Protein AF-A0A4C1V744-F1 (afdb_monomer_lite)

Structure (mmCIF, N/CA/C/O backbone):
data_AF-A0A4C1V744-F1
#
_entry.id   AF-A0A4C1V744-F1
#
loop_
_atom_site.group_PDB
_atom_site.id
_atom_site.type_symbol
_atom_site.label_atom_id
_atom_site.label_alt_id
_atom_site.label_comp_id
_atom_site.label_asym_id
_atom_site.label_entity_id
_atom_site.label_seq_id
_atom_site.pdbx_PDB_ins_code
_atom_site.Cartn_x
_atom_site.Cartn_y
_atom_site.Cartn_z
_atom_site.occupancy
_atom_site.B_iso_or_equiv
_atom_site.auth_seq_id
_atom_site.auth_comp_id
_atom_site.auth_asym_id
_atom_site.auth_atom_id
_atom_site.pdbx_PDB_model_num
ATOM 1 N N . MET A 1 1 ? 21.281 -32.067 -41.146 1.00 44.47 1 MET A N 1
ATOM 2 C CA . MET A 1 1 ? 20.395 -30.979 -40.670 1.00 44.47 1 MET A CA 1
ATOM 3 C C . MET A 1 1 ? 20.937 -29.607 -41.095 1.00 44.47 1 MET A C 1
ATOM 5 O O . MET A 1 1 ? 21.344 -28.823 -40.255 1.00 44.47 1 MET A O 1
ATOM 9 N N . GLY A 1 2 ? 21.011 -29.325 -42.404 1.00 43.81 2 GLY A N 1
ATOM 10 C CA . GLY A 1 2 ? 21.822 -28.206 -42.928 1.00 43.81 2 GLY A CA 1
ATOM 11 C C . GLY A 1 2 ? 21.199 -27.403 -44.075 1.00 43.81 2 GLY A C 1
ATOM 12 O O . GLY A 1 2 ? 21.925 -26.722 -44.791 1.00 43.81 2 GLY A O 1
ATOM 13 N N . ALA A 1 3 ? 19.880 -27.492 -44.277 1.00 42.66 3 ALA A N 1
ATOM 14 C CA . ALA A 1 3 ? 19.200 -26.822 -45.392 1.00 42.66 3 ALA A CA 1
ATOM 15 C C . ALA A 1 3 ? 18.462 -25.530 -44.981 1.00 42.66 3 ALA A C 1
ATOM 17 O O . ALA A 1 3 ? 18.461 -24.567 -45.739 1.00 42.66 3 ALA A O 1
ATOM 18 N N . ALA A 1 4 ? 17.906 -25.452 -43.764 1.00 41.69 4 ALA A N 1
ATOM 19 C CA . ALA A 1 4 ? 17.086 -24.306 -43.343 1.00 41.69 4 ALA A CA 1
ATOM 20 C C . ALA A 1 4 ? 17.895 -23.024 -43.043 1.00 41.69 4 ALA A C 1
ATOM 22 O O . ALA A 1 4 ? 17.433 -21.919 -43.314 1.00 41.69 4 ALA A O 1
ATOM 23 N N . LEU A 1 5 ? 19.135 -23.153 -42.554 1.00 43.69 5 LEU A N 1
ATOM 24 C CA . LEU A 1 5 ? 19.993 -22.008 -42.203 1.00 43.69 5 LEU A CA 1
ATOM 25 C C . LEU A 1 5 ? 20.625 -21.313 -43.425 1.00 43.69 5 LEU A C 1
ATOM 27 O O . LEU A 1 5 ? 21.058 -20.166 -43.328 1.00 43.69 5 LEU A O 1
ATOM 31 N N . ARG A 1 6 ? 20.652 -21.966 -44.596 1.00 38.38 6 ARG A N 1
ATOM 32 C CA . ARG A 1 6 ? 21.192 -21.365 -45.830 1.00 38.38 6 ARG A CA 1
ATOM 33 C C . ARG A 1 6 ? 20.193 -20.438 -46.527 1.00 38.38 6 ARG A C 1
ATOM 35 O O . ARG A 1 6 ? 20.615 -19.449 -47.123 1.00 38.38 6 ARG A O 1
ATOM 42 N N . THR A 1 7 ? 18.890 -20.690 -46.399 1.00 41.88 7 THR A N 1
ATOM 43 C CA . THR A 1 7 ? 17.845 -19.880 -47.052 1.00 41.88 7 THR A CA 1
ATOM 44 C C . THR A 1 7 ? 17.677 -18.508 -46.393 1.00 41.88 7 THR A C 1
ATOM 46 O O . THR A 1 7 ? 17.521 -17.512 -47.093 1.00 41.88 7 THR A O 1
ATOM 49 N N . VAL A 1 8 ? 17.797 -18.415 -45.062 1.00 44.84 8 VAL A N 1
ATOM 50 C CA . VAL A 1 8 ? 17.694 -17.129 -44.341 1.00 44.84 8 VAL A CA 1
ATOM 51 C C . VAL A 1 8 ? 18.937 -16.256 -44.569 1.00 44.84 8 VAL A C 1
ATOM 53 O O . VAL A 1 8 ? 18.819 -15.048 -44.770 1.00 44.84 8 VAL A O 1
ATOM 56 N N . CYS A 1 9 ? 20.130 -16.859 -44.638 1.00 39.19 9 CYS A N 1
ATOM 57 C CA . CYS A 1 9 ? 21.377 -16.126 -44.879 1.00 39.19 9 CYS A CA 1
ATOM 58 C C . CYS A 1 9 ? 21.412 -15.468 -46.275 1.00 39.19 9 CYS A C 1
ATOM 60 O O . CYS A 1 9 ? 21.859 -14.330 -46.417 1.00 39.19 9 CYS A O 1
ATOM 62 N N . LEU A 1 10 ? 20.859 -16.123 -47.303 1.00 39.59 10 LEU A N 1
ATOM 63 C CA . LEU A 1 10 ? 20.795 -15.568 -48.662 1.00 39.59 10 LEU A CA 1
ATOM 64 C C . LEU A 1 10 ? 19.848 -14.364 -48.798 1.00 39.59 10 LEU A C 1
ATOM 66 O O . LEU A 1 10 ? 20.122 -13.477 -49.607 1.00 39.59 10 LEU A O 1
ATOM 70 N N . VAL A 1 11 ? 18.782 -14.281 -47.995 1.00 47.22 11 VAL A N 1
ATOM 71 C CA . VAL A 1 11 ? 17.873 -13.117 -47.999 1.00 47.22 11 VAL A CA 1
ATOM 72 C C . VAL A 1 11 ? 18.545 -11.887 -47.378 1.00 47.22 11 VAL A C 1
ATOM 74 O O . VAL A 1 11 ? 18.351 -10.774 -47.861 1.00 47.22 11 VAL A O 1
ATOM 77 N N . VAL A 1 12 ? 19.401 -12.082 -46.370 1.00 48.03 12 VAL A N 1
ATOM 78 C CA . VAL A 1 12 ? 20.164 -10.991 -45.739 1.00 48.03 12 VAL A CA 1
ATOM 79 C C . VAL A 1 12 ? 21.339 -10.542 -46.618 1.00 48.03 12 VAL A C 1
ATOM 81 O O . VAL A 1 12 ? 21.605 -9.346 -46.722 1.00 48.03 12 VAL A O 1
ATOM 84 N N . GLN A 1 13 ? 22.012 -11.466 -47.313 1.00 36.97 13 GLN A N 1
ATOM 85 C CA . GLN A 1 13 ? 23.172 -11.134 -48.151 1.00 36.97 13 GLN A CA 1
ATOM 86 C C . GLN A 1 13 ? 22.805 -10.554 -49.527 1.00 36.97 13 GLN A C 1
ATOM 88 O O . GLN A 1 13 ? 23.573 -9.763 -50.069 1.00 36.97 13 GLN A O 1
ATOM 93 N N . ARG A 1 14 ? 21.618 -10.846 -50.086 1.00 34.91 14 ARG A N 1
ATOM 94 C CA . ARG A 1 14 ? 21.173 -10.217 -51.349 1.00 34.91 14 ARG A CA 1
ATOM 95 C C . ARG A 1 14 ? 20.833 -8.731 -51.229 1.00 34.91 14 ARG A C 1
ATOM 97 O O . ARG A 1 14 ? 20.698 -8.074 -52.254 1.00 34.91 14 ARG A O 1
ATOM 104 N N . LYS A 1 15 ? 20.724 -8.192 -50.012 1.00 37.97 15 LYS A N 1
ATOM 105 C CA . LYS A 1 15 ? 20.485 -6.760 -49.796 1.00 37.97 15 LYS A CA 1
ATOM 106 C C . LYS A 1 15 ? 21.773 -5.941 -49.641 1.00 37.97 15 LYS A C 1
ATOM 108 O O . LYS A 1 15 ? 21.730 -4.733 -49.776 1.00 37.97 15 LYS A O 1
ATOM 113 N N . LYS A 1 16 ? 22.932 -6.582 -49.441 1.00 39.84 16 LYS A N 1
ATOM 114 C CA . LYS A 1 16 ? 24.215 -5.886 -49.225 1.00 39.84 16 LYS A CA 1
ATOM 115 C C . LYS A 1 16 ? 24.958 -5.432 -50.489 1.00 39.84 16 LYS A C 1
ATOM 117 O O . LYS A 1 16 ? 25.999 -4.802 -50.356 1.00 39.84 16 LYS A O 1
ATOM 122 N N . VAL A 1 17 ? 24.465 -5.737 -51.692 1.00 39.16 17 VAL A N 1
ATOM 123 C CA . VAL A 1 17 ? 25.148 -5.381 -52.959 1.00 39.16 17 VAL A CA 1
ATOM 124 C C . VAL A 1 17 ? 24.519 -4.166 -53.660 1.00 39.16 17 VAL A C 1
ATOM 126 O O . VAL A 1 17 ? 25.075 -3.681 -54.635 1.00 39.16 17 VAL A O 1
ATOM 129 N N . LEU A 1 18 ? 23.398 -3.626 -53.169 1.00 41.84 18 LEU A N 1
ATOM 130 C CA . LEU A 1 18 ? 22.674 -2.538 -53.852 1.00 41.84 18 LEU A CA 1
ATOM 131 C C . LEU A 1 18 ? 22.593 -1.218 -53.076 1.00 41.84 18 LEU A C 1
ATOM 133 O O . LEU A 1 18 ? 21.904 -0.310 -53.520 1.00 41.84 18 LEU A O 1
ATOM 137 N N . ASP A 1 19 ? 23.329 -1.072 -51.976 1.00 36.41 19 ASP A N 1
ATOM 138 C CA . ASP A 1 19 ? 23.294 0.154 -51.173 1.00 36.41 19 ASP A CA 1
ATOM 139 C C . ASP A 1 19 ? 24.650 0.877 -51.258 1.00 36.41 19 ASP A C 1
ATOM 141 O O . ASP A 1 19 ? 25.427 0.951 -50.308 1.00 36.41 19 ASP A O 1
ATOM 145 N N . SER A 1 20 ? 24.981 1.370 -52.452 1.00 42.91 20 SER A N 1
ATOM 146 C CA . SER A 1 20 ? 26.011 2.404 -52.658 1.00 42.91 20 SER A CA 1
ATOM 147 C C . SER A 1 20 ? 25.540 3.518 -53.590 1.00 42.91 20 SER A C 1
ATOM 149 O O . SER A 1 20 ? 26.357 4.307 -54.049 1.00 42.91 20 SER A O 1
ATOM 151 N N . ASP A 1 21 ? 24.228 3.641 -53.803 1.00 37.00 21 ASP A N 1
ATOM 152 C CA . ASP A 1 21 ? 23.652 4.784 -54.499 1.00 37.00 21 ASP A CA 1
ATOM 153 C C . ASP A 1 21 ? 22.965 5.715 -53.505 1.00 37.00 21 ASP A C 1
ATOM 155 O O . ASP A 1 21 ? 21.945 5.422 -52.880 1.00 37.00 21 ASP A O 1
ATOM 159 N N . HIS A 1 22 ? 23.610 6.864 -53.344 1.00 43.56 22 HIS A N 1
ATOM 160 C CA . HIS A 1 22 ? 23.093 8.034 -52.673 1.00 43.56 22 HIS A CA 1
ATOM 161 C C . HIS A 1 22 ? 21.768 8.477 -53.297 1.00 43.56 22 HIS A C 1
ATOM 163 O O . HIS A 1 22 ? 21.748 9.022 -54.396 1.00 43.56 22 HIS A O 1
ATOM 169 N N . GLY A 1 23 ? 20.704 8.394 -52.503 1.00 49.09 23 GLY A N 1
ATOM 170 C CA . GLY A 1 23 ? 19.637 9.386 -52.497 1.00 49.09 23 GLY A CA 1
ATOM 171 C C . GLY A 1 23 ? 18.595 9.302 -53.616 1.00 49.09 23 GLY A C 1
ATOM 172 O O . GLY A 1 23 ? 18.888 9.192 -54.799 1.00 49.09 23 GLY A O 1
ATOM 173 N N . LYS A 1 24 ? 17.352 9.544 -53.188 1.00 46.50 24 LYS A N 1
ATOM 174 C CA . LYS A 1 24 ? 16.124 9.744 -53.973 1.00 46.50 24 LYS A CA 1
ATOM 175 C C . LYS A 1 24 ? 15.406 8.465 -54.403 1.00 46.50 24 LYS A C 1
ATOM 177 O O . LYS A 1 24 ? 15.428 8.086 -55.569 1.00 46.50 24 LYS A O 1
ATOM 182 N N . GLY A 1 25 ? 14.591 7.910 -53.501 1.00 43.50 25 GLY A N 1
ATOM 183 C CA . GLY A 1 25 ? 13.528 7.017 -53.966 1.00 43.50 25 GLY A CA 1
ATOM 184 C C . GLY A 1 25 ? 12.466 6.518 -52.989 1.00 43.50 25 GLY A C 1
ATOM 185 O O . GLY A 1 25 ? 11.491 5.948 -53.466 1.00 43.50 25 GLY A O 1
ATOM 186 N N . GLU A 1 26 ? 12.571 6.687 -51.667 1.00 46.94 26 GLU A N 1
ATOM 187 C CA . GLU A 1 26 ? 11.679 5.915 -50.766 1.00 46.94 26 GLU A CA 1
ATOM 188 C C . GLU A 1 26 ? 10.271 6.481 -50.500 1.00 46.94 26 GLU A C 1
ATOM 190 O O . GLU A 1 26 ? 9.446 5.780 -49.914 1.00 46.94 26 GLU A O 1
ATOM 195 N N . ASN A 1 27 ? 9.913 7.690 -50.948 1.00 48.84 27 ASN A N 1
ATOM 196 C CA . ASN A 1 27 ? 8.666 8.322 -50.475 1.00 48.84 27 ASN A CA 1
ATOM 197 C C . ASN A 1 27 ? 7.355 7.791 -51.113 1.00 48.84 27 ASN A C 1
ATOM 199 O O . ASN A 1 27 ? 6.280 8.325 -50.867 1.00 48.84 27 ASN A O 1
ATOM 203 N N . LYS A 1 28 ? 7.404 6.746 -51.955 1.00 53.50 28 LYS A N 1
ATOM 204 C CA . LYS A 1 28 ? 6.196 6.137 -52.561 1.00 53.50 28 LYS A CA 1
ATOM 205 C C . LYS A 1 28 ? 5.794 4.787 -51.971 1.00 53.50 28 LYS A C 1
ATOM 207 O O . LYS A 1 28 ? 4.701 4.317 -52.270 1.00 53.50 28 LYS A O 1
ATOM 212 N N . ARG A 1 29 ? 6.647 4.136 -51.170 1.00 57.69 29 ARG A N 1
ATOM 213 C CA . ARG A 1 29 ? 6.400 2.746 -50.736 1.00 57.69 29 ARG A CA 1
ATOM 214 C C . ARG A 1 29 ? 5.754 2.635 -49.357 1.00 57.69 29 ARG A C 1
ATOM 216 O O . ARG A 1 29 ? 5.011 1.689 -49.124 1.00 57.69 29 ARG A O 1
ATOM 223 N N . TYR A 1 30 ? 5.988 3.612 -48.481 1.00 57.19 30 TYR A N 1
ATOM 224 C CA . TYR A 1 30 ? 5.421 3.651 -47.133 1.00 57.19 30 TYR A CA 1
ATOM 225 C C . TYR A 1 30 ? 5.094 5.104 -46.758 1.00 57.19 30 TYR A C 1
ATOM 227 O O . TYR A 1 30 ? 5.981 5.816 -46.297 1.00 57.19 30 TYR A O 1
ATOM 235 N N . PRO A 1 31 ? 3.840 5.563 -46.929 1.00 61.81 31 PRO A N 1
ATOM 236 C CA . PRO A 1 31 ? 3.461 6.963 -46.700 1.00 61.81 31 PRO A CA 1
ATOM 237 C C . PRO A 1 31 ? 3.604 7.433 -45.239 1.00 61.81 31 PRO A C 1
ATOM 239 O O . PRO A 1 31 ? 3.460 8.615 -44.968 1.00 61.81 31 PRO A O 1
ATOM 242 N N . ASN A 1 32 ? 3.907 6.525 -44.302 1.00 71.44 32 ASN A N 1
ATOM 243 C CA . ASN A 1 32 ? 4.047 6.804 -42.870 1.00 71.44 32 ASN A CA 1
ATOM 244 C C . ASN A 1 32 ? 5.398 6.320 -42.317 1.00 71.44 32 ASN A C 1
ATOM 246 O O . ASN A 1 32 ? 5.451 5.834 -41.189 1.00 71.44 32 ASN A O 1
ATOM 250 N N . LEU A 1 33 ? 6.474 6.374 -43.111 1.00 65.19 33 LEU A N 1
ATOM 251 C CA . LEU A 1 33 ? 7.786 5.852 -42.704 1.00 65.19 33 LEU A CA 1
ATOM 252 C C . LEU A 1 33 ? 8.280 6.458 -41.376 1.00 65.19 33 LEU A C 1
ATOM 254 O O . LEU A 1 33 ? 8.818 5.732 -40.550 1.00 65.19 33 LEU A O 1
ATOM 258 N N . GLU A 1 34 ? 7.993 7.738 -41.123 1.00 70.50 34 GLU A N 1
ATOM 259 C CA . GLU A 1 34 ? 8.315 8.429 -39.861 1.00 70.50 34 GLU A CA 1
ATOM 260 C C . GLU A 1 34 ? 7.599 7.849 -38.630 1.00 70.50 34 GLU A C 1
ATOM 262 O O . GLU A 1 34 ? 8.059 8.014 -37.503 1.00 70.50 34 GLU A O 1
ATOM 267 N N . ARG A 1 35 ? 6.472 7.155 -38.824 1.00 75.56 35 ARG A N 1
ATOM 268 C CA . ARG A 1 35 ? 5.687 6.549 -37.741 1.00 75.56 35 ARG A CA 1
ATOM 269 C C . ARG A 1 35 ? 6.204 5.163 -37.348 1.00 75.56 35 ARG A C 1
ATOM 271 O O . ARG A 1 35 ? 5.784 4.636 -36.317 1.00 75.56 35 ARG A O 1
ATOM 278 N N . TYR A 1 36 ? 7.077 4.560 -38.157 1.00 77.50 36 TYR A N 1
ATOM 279 C CA . TYR A 1 36 ? 7.627 3.237 -37.885 1.00 77.50 36 TYR A CA 1
ATOM 280 C C . TYR A 1 36 ? 8.959 3.326 -37.131 1.00 77.50 36 TYR A C 1
ATOM 282 O O . TYR A 1 36 ? 9.771 4.207 -37.411 1.00 77.50 36 TYR A O 1
ATOM 290 N N . PRO A 1 37 ? 9.215 2.401 -36.189 1.00 76.44 37 PRO A N 1
ATOM 291 C CA . PRO A 1 37 ? 10.515 2.293 -35.548 1.00 76.44 37 PRO A CA 1
ATOM 292 C C . PRO A 1 37 ? 11.626 2.093 -36.582 1.00 76.44 37 PRO A C 1
ATOM 294 O O . PRO A 1 37 ? 11.471 1.319 -37.528 1.00 76.44 37 PRO A O 1
ATOM 297 N N . ASP A 1 38 ? 12.760 2.756 -36.368 1.00 81.19 38 ASP A N 1
ATOM 298 C CA . ASP A 1 38 ? 13.942 2.589 -37.210 1.00 81.19 38 ASP A CA 1
ATOM 299 C C . ASP A 1 38 ? 14.409 1.118 -37.218 1.00 81.19 38 ASP A C 1
ATOM 301 O O . ASP A 1 38 ? 14.251 0.383 -36.237 1.00 81.19 38 ASP A O 1
ATOM 305 N N . HIS A 1 39 ? 15.037 0.684 -38.313 1.00 80.31 39 HIS A N 1
ATOM 306 C CA . HIS A 1 39 ? 15.543 -0.678 -38.509 1.00 80.31 39 HIS A CA 1
ATOM 307 C C . HIS A 1 39 ? 16.436 -1.160 -37.347 1.00 80.31 39 HIS A C 1
ATOM 309 O O . HIS A 1 39 ? 16.471 -2.350 -37.027 1.00 80.31 39 HIS A O 1
ATOM 315 N N . ARG A 1 40 ? 17.113 -0.229 -36.662 1.00 81.44 40 ARG A N 1
ATOM 316 C CA . ARG A 1 40 ? 17.949 -0.480 -35.477 1.00 81.44 40 ARG A CA 1
ATOM 317 C C . ARG A 1 40 ? 17.161 -1.073 -34.308 1.00 81.44 40 ARG A C 1
ATOM 319 O O . ARG A 1 40 ? 17.703 -1.898 -33.577 1.00 81.44 40 ARG A O 1
ATOM 326 N N . VAL A 1 41 ? 15.884 -0.715 -34.152 1.00 82.69 41 VAL A N 1
ATOM 327 C CA . VAL A 1 41 ? 15.003 -1.283 -33.119 1.00 82.69 41 VAL A CA 1
ATOM 328 C C . VAL A 1 41 ? 14.812 -2.778 -33.355 1.00 82.69 41 VAL A C 1
ATOM 330 O O . VAL A 1 41 ? 14.961 -3.566 -32.426 1.00 82.69 41 VAL A O 1
ATOM 333 N N . PHE A 1 42 ? 14.586 -3.194 -34.602 1.00 84.62 42 PHE A N 1
ATOM 334 C CA . PHE A 1 42 ? 14.427 -4.608 -34.948 1.00 84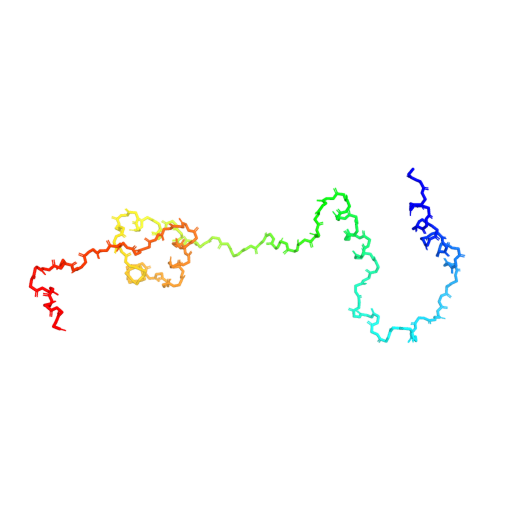.62 42 PHE A CA 1
ATOM 335 C C . PHE A 1 42 ? 15.716 -5.408 -34.737 1.00 84.62 42 PHE A C 1
ATOM 337 O O . PHE A 1 42 ? 15.663 -6.519 -34.215 1.00 84.62 42 PHE A O 1
ATOM 344 N N . VAL A 1 43 ? 16.878 -4.832 -35.071 1.00 86.88 43 VAL A N 1
ATOM 345 C CA . VAL A 1 43 ? 18.186 -5.459 -34.805 1.00 86.88 43 VAL A CA 1
ATOM 346 C C . VAL A 1 43 ? 18.412 -5.643 -33.303 1.00 86.88 43 VAL A C 1
ATOM 348 O O . VAL A 1 43 ? 18.842 -6.713 -32.873 1.00 86.88 43 VAL A O 1
ATOM 351 N N . ASN A 1 44 ? 18.098 -4.627 -32.500 1.00 83.31 44 ASN A N 1
ATOM 352 C CA . ASN A 1 44 ? 18.288 -4.672 -31.052 1.00 83.31 44 ASN A CA 1
ATOM 353 C C . ASN A 1 44 ? 17.322 -5.649 -30.373 1.00 83.31 44 ASN A C 1
ATOM 355 O O . ASN A 1 44 ? 17.743 -6.410 -29.507 1.00 83.31 44 ASN A O 1
ATOM 359 N N . VAL A 1 45 ? 16.053 -5.682 -30.791 1.00 85.31 45 VAL A N 1
ATOM 360 C CA . VAL A 1 45 ? 15.071 -6.657 -30.291 1.00 85.31 45 VAL A CA 1
ATOM 361 C C . VAL A 1 45 ? 15.481 -8.076 -30.675 1.00 85.31 45 VAL A C 1
ATOM 363 O O . VAL A 1 45 ? 15.497 -8.949 -29.812 1.00 85.31 45 VAL A O 1
ATOM 366 N N . HIS A 1 46 ? 15.878 -8.310 -31.931 1.00 86.94 46 HIS A N 1
ATOM 367 C CA . HIS A 1 46 ? 16.344 -9.624 -32.378 1.00 86.94 46 HIS A CA 1
ATOM 368 C C . HIS A 1 46 ? 17.548 -10.096 -31.560 1.00 86.94 46 HIS A C 1
ATOM 370 O O . HIS A 1 46 ? 17.588 -11.242 -31.116 1.00 86.94 46 HIS A O 1
ATOM 376 N N . ARG A 1 47 ? 18.519 -9.206 -31.326 1.00 83.69 47 ARG A N 1
ATOM 377 C CA . ARG A 1 47 ? 19.689 -9.504 -30.499 1.00 83.69 47 ARG A CA 1
ATOM 378 C C . ARG A 1 47 ? 19.296 -9.823 -29.056 1.00 83.69 47 ARG A C 1
ATOM 380 O O . ARG A 1 47 ? 19.669 -10.875 -28.561 1.00 83.69 47 ARG A O 1
ATOM 387 N N . SER A 1 48 ? 18.478 -8.976 -28.430 1.00 82.94 48 SER A N 1
ATOM 388 C CA . SER A 1 48 ? 17.990 -9.160 -27.054 1.00 82.94 48 SER A CA 1
ATOM 389 C C . SER A 1 48 ? 17.246 -10.484 -26.866 1.00 82.94 48 SER A C 1
ATOM 391 O O . SER A 1 48 ? 17.472 -11.183 -25.885 1.00 82.94 48 SER A O 1
ATOM 393 N N . VAL A 1 49 ? 16.394 -10.868 -27.819 1.00 85.19 49 VAL A N 1
ATOM 394 C CA . VAL A 1 49 ? 15.648 -12.134 -27.759 1.00 85.19 49 VAL A CA 1
ATOM 395 C C . VAL A 1 49 ? 16.562 -13.337 -28.000 1.00 85.19 49 VAL A C 1
ATOM 397 O O . VAL A 1 49 ? 16.402 -14.357 -27.339 1.00 85.19 49 VAL A O 1
ATOM 400 N N . THR A 1 50 ? 17.530 -13.224 -28.911 1.00 85.2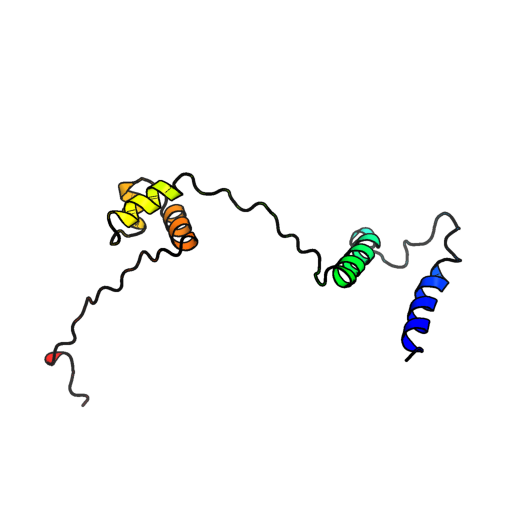5 50 THR A N 1
ATOM 401 C CA . THR A 1 50 ? 18.439 -14.336 -29.242 1.00 85.25 50 THR A CA 1
ATOM 402 C C . THR A 1 50 ? 19.485 -14.573 -28.152 1.00 85.25 50 THR A C 1
ATOM 404 O O . THR A 1 50 ? 19.787 -15.718 -27.837 1.00 85.25 50 THR A O 1
ATOM 407 N N . GLU A 1 51 ? 20.047 -13.504 -27.586 1.00 83.25 51 GLU A N 1
ATOM 408 C CA . GLU A 1 51 ? 21.136 -13.574 -26.604 1.00 83.25 51 GLU A CA 1
ATOM 409 C C . GLU A 1 51 ? 20.617 -13.607 -25.160 1.00 83.25 51 GLU A C 1
ATOM 411 O O . GLU A 1 51 ? 21.136 -14.355 -24.339 1.00 83.25 51 GLU A O 1
ATOM 416 N N . GLY A 1 52 ? 19.593 -12.807 -24.846 1.00 74.00 52 GLY A N 1
ATOM 417 C CA . GLY A 1 52 ? 19.064 -12.632 -23.488 1.00 74.00 52 GLY A CA 1
ATOM 418 C C . GLY A 1 52 ? 17.714 -13.303 -23.231 1.00 74.00 52 GLY A C 1
ATOM 419 O O . GLY A 1 52 ? 17.234 -13.279 -22.102 1.00 74.00 52 GLY A O 1
ATOM 420 N N . GLY A 1 53 ? 17.067 -13.879 -24.253 1.00 77.94 53 GLY A N 1
ATOM 421 C CA . GLY A 1 53 ? 15.784 -14.579 -24.113 1.00 77.94 53 GLY A CA 1
ATOM 422 C C . GLY A 1 53 ? 14.589 -13.689 -23.750 1.00 77.94 53 GLY A C 1
ATOM 423 O O . GLY A 1 53 ? 13.493 -14.201 -23.532 1.00 77.94 53 GLY A O 1
ATOM 424 N N . HIS A 1 54 ? 14.761 -12.366 -23.692 1.00 74.06 54 HIS A N 1
ATOM 425 C CA . HIS A 1 54 ? 13.696 -11.434 -23.340 1.00 74.06 54 HIS A CA 1
ATOM 426 C C . HIS A 1 54 ? 13.633 -10.255 -24.312 1.00 74.06 54 HIS A C 1
ATOM 428 O O . HIS A 1 54 ? 14.635 -9.786 -24.859 1.00 74.06 54 HIS A O 1
ATOM 434 N N . VAL A 1 55 ? 12.420 -9.743 -24.512 1.00 78.69 55 VAL A N 1
ATOM 435 C CA . VAL A 1 55 ? 12.204 -8.459 -25.186 1.00 78.69 55 VAL A CA 1
ATOM 436 C C . VAL A 1 55 ? 12.619 -7.354 -24.207 1.00 78.69 55 VAL A C 1
ATOM 438 O O . VAL A 1 55 ? 12.362 -7.496 -23.007 1.00 78.69 55 VAL A O 1
ATOM 441 N N . PRO A 1 56 ? 13.281 -6.271 -24.651 1.00 68.38 56 PRO A N 1
ATOM 442 C CA . PRO A 1 56 ? 13.565 -5.141 -23.778 1.00 68.38 56 PRO A CA 1
ATOM 443 C C . PRO A 1 56 ? 12.242 -4.550 -23.281 1.00 68.38 56 PRO A C 1
ATOM 445 O O . PRO A 1 56 ? 11.521 -3.885 -24.023 1.00 68.38 56 PRO A O 1
ATOM 448 N N . ASN A 1 57 ? 11.904 -4.830 -22.025 1.00 69.31 57 ASN A N 1
ATOM 449 C CA . ASN A 1 57 ? 10.777 -4.208 -21.354 1.00 69.31 57 ASN A CA 1
ATOM 450 C C . ASN A 1 57 ? 11.256 -2.869 -20.784 1.00 69.31 57 ASN A C 1
ATOM 452 O O . ASN A 1 57 ? 12.320 -2.808 -20.165 1.00 69.31 57 ASN A O 1
ATOM 456 N N . GLN A 1 58 ? 10.481 -1.799 -20.971 1.00 65.38 58 GLN A N 1
ATOM 457 C CA . GLN A 1 58 ? 10.685 -0.550 -20.239 1.00 65.38 58 GLN A CA 1
ATOM 458 C C . GLN A 1 58 ? 10.286 -0.773 -18.776 1.00 65.38 58 GLN A C 1
ATOM 460 O O . GLN A 1 58 ? 9.285 -0.239 -18.301 1.00 65.38 58 GLN A O 1
ATOM 465 N N . ILE A 1 59 ? 11.062 -1.569 -18.041 1.00 59.03 59 ILE A N 1
ATOM 466 C CA . ILE A 1 59 ? 10.997 -1.561 -16.587 1.00 59.03 59 ILE A CA 1
ATOM 467 C C . ILE A 1 59 ? 11.544 -0.193 -16.200 1.00 59.03 59 ILE A C 1
ATOM 469 O O . ILE A 1 59 ? 12.753 0.020 -16.130 1.00 59.03 59 ILE A O 1
ATOM 473 N N . ARG A 1 60 ? 10.648 0.787 -16.058 1.00 60.03 60 ARG A N 1
ATOM 474 C CA . ARG A 1 60 ? 10.992 2.086 -15.494 1.00 60.03 60 ARG A CA 1
ATOM 475 C C . ARG A 1 60 ? 11.524 1.795 -14.096 1.00 60.03 60 ARG A C 1
ATOM 477 O O . ARG A 1 60 ? 10.746 1.507 -13.193 1.00 60.03 60 ARG A O 1
ATOM 484 N N . ALA A 1 61 ? 12.843 1.837 -13.934 1.00 56.72 61 ALA A N 1
ATOM 485 C CA . ALA A 1 61 ? 13.546 1.643 -12.667 1.00 56.72 61 ALA A CA 1
ATOM 486 C C . ALA A 1 61 ? 13.353 2.849 -11.722 1.00 56.72 61 ALA A C 1
ATOM 488 O O . ALA A 1 61 ? 14.291 3.351 -11.118 1.00 56.72 61 ALA A O 1
ATOM 489 N N . GLY A 1 62 ? 12.128 3.363 -11.645 1.00 59.62 62 GLY A N 1
ATOM 490 C CA . GLY A 1 62 ? 11.774 4.596 -10.962 1.00 59.62 62 GLY A CA 1
ATOM 491 C C . GLY A 1 62 ? 10.289 4.583 -10.646 1.00 59.62 62 GLY A C 1
ATOM 492 O O . GLY A 1 62 ? 9.494 5.237 -11.319 1.00 59.62 62 GLY A O 1
ATOM 493 N N . GLY A 1 63 ? 9.916 3.776 -9.655 1.00 66.19 63 GLY A N 1
ATOM 494 C CA . GLY A 1 63 ? 8.631 3.918 -8.980 1.00 66.19 63 GLY A CA 1
ATOM 495 C C . GLY A 1 63 ? 8.611 5.177 -8.109 1.00 66.19 63 GLY A C 1
ATOM 496 O O . GLY A 1 63 ? 9.639 5.821 -7.895 1.00 66.19 63 GLY A O 1
ATOM 497 N N . ARG A 1 64 ? 7.429 5.534 -7.595 1.00 63.75 64 ARG A N 1
ATOM 498 C CA . ARG A 1 64 ? 7.297 6.612 -6.608 1.00 63.75 64 ARG A CA 1
ATOM 499 C C . ARG A 1 64 ? 8.173 6.277 -5.385 1.00 63.75 64 ARG A C 1
ATOM 501 O O . ARG A 1 64 ? 8.100 5.136 -4.926 1.00 63.75 64 ARG A O 1
ATOM 508 N N . PRO A 1 65 ? 8.989 7.219 -4.872 1.00 65.81 65 PRO A N 1
ATOM 509 C CA . PRO A 1 65 ? 9.773 6.990 -3.664 1.00 65.81 65 PRO A CA 1
ATOM 510 C C . PRO A 1 65 ? 8.869 6.574 -2.497 1.00 65.81 65 PRO A C 1
ATOM 512 O O . PRO A 1 65 ? 7.689 6.941 -2.459 1.00 65.81 65 PRO A O 1
ATOM 515 N N . SER A 1 66 ? 9.438 5.785 -1.580 1.00 66.19 66 SER A N 1
ATOM 516 C CA . SER A 1 66 ? 8.798 5.402 -0.318 1.00 66.19 66 SER A CA 1
ATOM 517 C C . SER A 1 66 ? 8.223 6.645 0.372 1.00 66.19 66 SER A C 1
ATOM 519 O O . SER A 1 66 ? 8.796 7.736 0.329 1.00 66.19 66 SER A O 1
ATOM 521 N N . SER A 1 67 ? 7.022 6.484 0.919 1.00 71.25 67 SER A N 1
ATOM 522 C CA . SER A 1 67 ? 6.344 7.524 1.680 1.00 71.25 67 SER A CA 1
ATOM 523 C C . SER A 1 67 ? 7.131 7.797 2.961 1.00 71.25 67 SER A C 1
ATOM 525 O O . SER A 1 67 ? 7.398 6.861 3.701 1.00 71.25 67 SER A O 1
ATOM 527 N N . SER A 1 68 ? 7.416 9.064 3.283 1.00 82.00 68 SER A N 1
ATOM 528 C CA . SER A 1 68 ? 8.065 9.433 4.559 1.00 82.00 68 SER A CA 1
ATOM 529 C C . SER A 1 68 ? 7.283 8.965 5.793 1.00 82.00 68 SER A C 1
ATOM 531 O O . SER A 1 68 ? 7.856 8.857 6.867 1.00 82.00 68 SER A O 1
ATOM 533 N N . TYR A 1 69 ? 5.985 8.700 5.633 1.00 84.50 69 TYR A N 1
ATOM 534 C CA . TYR A 1 69 ? 5.081 8.241 6.686 1.00 84.50 69 TYR A CA 1
ATOM 535 C C . TYR A 1 69 ? 5.068 6.717 6.866 1.00 84.50 69 TYR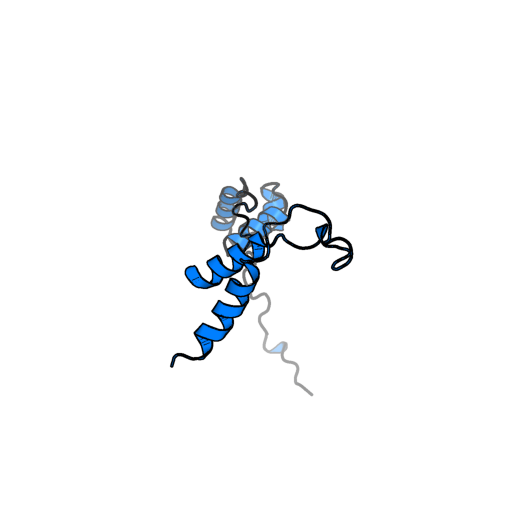 A C 1
ATOM 537 O O . TYR A 1 69 ? 4.274 6.206 7.645 1.00 84.50 69 TYR A O 1
ATOM 545 N N . GLU A 1 70 ? 5.858 5.971 6.085 1.00 88.31 70 GLU A N 1
ATOM 546 C CA . GLU A 1 70 ? 5.844 4.503 6.106 1.00 88.31 70 GLU A CA 1
ATOM 547 C C . GLU A 1 70 ? 6.168 3.968 7.505 1.00 88.31 70 GLU A C 1
ATOM 549 O O . GLU A 1 70 ? 5.374 3.218 8.057 1.00 88.31 70 GLU A O 1
ATOM 554 N N . GLU A 1 71 ? 7.252 4.429 8.127 1.00 89.44 71 GLU A N 1
ATOM 555 C CA . GLU A 1 71 ? 7.652 3.996 9.474 1.00 89.44 71 GLU A CA 1
ATOM 556 C C . GLU A 1 71 ? 6.621 4.371 10.548 1.00 89.44 71 GLU A C 1
ATOM 558 O O . GLU A 1 71 ? 6.280 3.543 11.387 1.00 89.44 71 GLU A O 1
ATOM 563 N N . GLU A 1 72 ? 6.071 5.584 10.485 1.00 90.50 72 GLU A N 1
ATOM 564 C CA . GLU A 1 72 ? 5.096 6.088 11.458 1.00 90.50 72 GLU A CA 1
ATOM 565 C C . GLU A 1 72 ? 3.779 5.294 11.411 1.00 90.50 72 GLU A C 1
ATOM 567 O O . GLU A 1 72 ? 3.260 4.864 12.438 1.00 90.50 72 GLU A O 1
ATOM 572 N N . VAL A 1 73 ? 3.273 5.015 10.202 1.00 89.50 73 VAL A N 1
ATOM 573 C CA . VAL A 1 73 ? 2.070 4.188 10.004 1.00 89.50 73 VAL A CA 1
ATOM 574 C C . VAL A 1 73 ? 2.300 2.758 10.470 1.00 89.50 73 VAL A C 1
ATOM 576 O O . VAL A 1 73 ? 1.416 2.175 11.092 1.00 89.50 73 VAL A O 1
ATOM 579 N N . LEU A 1 74 ? 3.465 2.179 10.178 1.00 89.44 74 LEU A N 1
ATOM 580 C CA . LEU A 1 74 ? 3.766 0.808 10.585 1.00 89.44 74 LEU A CA 1
ATOM 581 C C . LEU A 1 74 ? 3.917 0.681 12.102 1.00 89.44 74 LEU A C 1
ATOM 583 O O . LEU A 1 74 ? 3.468 -0.319 12.659 1.00 89.44 74 LEU A O 1
ATOM 587 N N . GLN A 1 75 ? 4.491 1.688 12.764 1.00 90.06 75 GLN A N 1
ATOM 588 C CA . GLN A 1 75 ? 4.611 1.716 14.218 1.00 90.06 75 GLN A CA 1
ATOM 589 C C . GLN A 1 75 ? 3.234 1.794 14.890 1.00 90.06 75 GLN A C 1
ATOM 591 O O . GLN A 1 75 ? 2.940 0.985 15.762 1.00 90.06 75 GLN A O 1
ATOM 596 N N . GLU A 1 76 ? 2.353 2.682 14.421 1.00 88.69 76 GLU A N 1
ATOM 597 C CA . GLU A 1 76 ? 1.008 2.827 14.994 1.00 88.69 76 GLU A CA 1
ATOM 598 C C . GLU A 1 76 ? 0.181 1.538 14.858 1.00 88.69 76 GLU A C 1
ATOM 600 O O . GLU A 1 76 ? -0.520 1.141 15.787 1.00 88.69 76 GLU A O 1
ATOM 605 N N . VAL A 1 77 ? 0.272 0.842 13.717 1.00 88.38 77 VAL A N 1
ATOM 606 C CA . VAL A 1 77 ? -0.432 -0.441 13.547 1.00 88.38 77 VAL A CA 1
ATOM 607 C C . VAL A 1 77 ? 0.228 -1.572 14.348 1.00 88.38 77 VAL A C 1
ATOM 609 O O . VAL A 1 77 ? -0.456 -2.518 14.735 1.00 88.38 77 VAL A O 1
ATOM 612 N N . ALA A 1 78 ? 1.531 -1.499 14.626 1.00 87.81 78 ALA A N 1
ATOM 613 C CA . ALA A 1 78 ? 2.182 -2.446 15.531 1.00 87.81 78 ALA A CA 1
ATOM 614 C C . ALA A 1 78 ? 1.715 -2.256 16.985 1.00 87.81 78 ALA A C 1
ATOM 616 O O . ALA A 1 78 ? 1.513 -3.247 17.690 1.00 87.81 78 ALA A O 1
ATOM 617 N N . ASP A 1 79 ? 1.506 -1.006 17.406 1.00 88.88 79 ASP A N 1
ATOM 618 C CA . ASP A 1 79 ? 1.052 -0.657 18.754 1.00 88.88 79 ASP A CA 1
ATOM 619 C C . ASP A 1 79 ? -0.449 -0.956 18.955 1.00 88.88 79 ASP A C 1
ATOM 621 O O . ASP A 1 79 ? -0.846 -1.503 19.987 1.00 88.88 79 ASP A O 1
ATOM 625 N N . ASP A 1 80 ? -1.287 -0.663 17.954 1.00 86.62 80 ASP A N 1
ATOM 626 C CA . ASP A 1 80 ? -2.720 -0.984 17.934 1.00 86.62 80 ASP A CA 1
ATOM 627 C C . ASP A 1 80 ? -3.127 -1.653 16.604 1.00 86.62 80 ASP A C 1
ATOM 629 O O . ASP A 1 80 ? -3.585 -0.981 15.676 1.00 86.62 80 ASP A O 1
ATOM 633 N N . PRO A 1 81 ? -3.060 -2.995 16.505 1.00 83.69 81 PRO A N 1
ATOM 634 C CA . PRO A 1 81 ? -3.423 -3.719 15.283 1.00 83.69 81 PRO A CA 1
ATOM 635 C C . PRO A 1 81 ? -4.899 -3.584 14.891 1.00 83.69 81 PRO A C 1
ATOM 637 O O . PRO A 1 81 ? -5.271 -3.864 13.753 1.00 83.69 81 PRO A O 1
ATOM 640 N N . SER A 1 82 ? -5.763 -3.170 15.825 1.00 83.19 82 SER A N 1
ATOM 641 C CA . SER A 1 82 ? -7.202 -3.026 15.587 1.00 83.19 82 SER A CA 1
ATOM 642 C C . SER A 1 82 ? -7.575 -1.712 14.895 1.00 83.19 82 SER A C 1
ATOM 644 O O . SER A 1 82 ? -8.737 -1.512 14.519 1.00 83.19 82 SER A O 1
ATOM 646 N N . ILE A 1 83 ? -6.600 -0.819 14.708 1.00 86.62 83 ILE A N 1
ATOM 647 C CA . ILE A 1 83 ? -6.812 0.492 14.116 1.00 86.62 83 ILE A CA 1
ATOM 648 C C . ILE A 1 83 ? -7.280 0.390 12.660 1.00 86.62 83 ILE A C 1
ATOM 650 O O . ILE A 1 83 ? -6.731 -0.320 11.817 1.00 86.62 83 ILE A O 1
ATOM 654 N N . SER A 1 84 ? -8.318 1.158 12.335 1.00 87.19 84 SER A N 1
ATOM 655 C CA . SER A 1 84 ? -8.782 1.288 10.955 1.00 87.19 84 SER A CA 1
ATOM 656 C C . SER A 1 84 ? -7.961 2.323 10.185 1.00 87.19 84 SER A C 1
ATOM 658 O O . SER A 1 84 ? -7.429 3.270 10.756 1.00 87.19 84 SER A O 1
ATOM 660 N N . VAL A 1 85 ? -7.959 2.230 8.853 1.00 89.12 85 VAL A N 1
ATOM 661 C CA . VAL A 1 85 ? -7.321 3.231 7.976 1.00 89.12 85 VAL A CA 1
ATOM 662 C C . VAL A 1 85 ? -7.848 4.651 8.225 1.00 89.12 85 VAL A C 1
ATOM 664 O O . VAL A 1 85 ? -7.089 5.611 8.149 1.00 89.12 85 VAL A O 1
ATOM 667 N N . ARG A 1 86 ? -9.143 4.799 8.543 1.00 88.94 86 ARG A N 1
ATOM 668 C CA . ARG A 1 86 ? -9.709 6.100 8.941 1.00 88.94 86 ARG A CA 1
ATOM 669 C C . ARG A 1 86 ? -9.207 6.550 10.312 1.00 88.94 86 ARG A C 1
ATOM 671 O O . ARG A 1 86 ? -8.926 7.724 10.486 1.00 88.94 86 ARG A O 1
ATOM 678 N N . GLY A 1 87 ? -9.046 5.620 11.252 1.00 89.81 87 GLY A N 1
ATOM 679 C CA . GLY A 1 87 ? -8.457 5.911 12.560 1.00 89.81 87 GLY A CA 1
ATOM 680 C C . GLY A 1 87 ? -7.010 6.403 12.459 1.00 89.81 87 GLY A C 1
ATOM 681 O O . GLY A 1 87 ? -6.627 7.298 13.203 1.00 89.81 87 GLY A O 1
ATOM 682 N N . ILE A 1 88 ? -6.232 5.879 11.506 1.00 89.69 88 ILE A N 1
ATOM 683 C CA . ILE A 1 88 ? -4.872 6.365 11.208 1.00 89.69 88 ILE A CA 1
ATOM 684 C C . ILE A 1 88 ? -4.910 7.818 10.707 1.00 89.69 88 ILE A C 1
ATOM 686 O O . ILE A 1 88 ? -4.111 8.645 11.140 1.00 89.69 88 ILE A O 1
ATOM 690 N N . GLU A 1 89 ? -5.856 8.144 9.821 1.00 92.69 89 GLU A N 1
ATOM 691 C CA . GLU A 1 89 ? -6.041 9.507 9.305 1.00 92.69 89 GLU A CA 1
ATOM 692 C C . GLU A 1 89 ? -6.422 10.495 10.412 1.00 92.69 89 GLU A C 1
ATOM 694 O O . GLU A 1 89 ? -5.859 11.585 10.480 1.00 92.69 89 GLU A O 1
ATOM 699 N N . GLU A 1 90 ? -7.321 10.103 11.313 1.00 92.75 90 GLU A N 1
ATOM 700 C CA . GLU A 1 90 ? -7.752 10.939 12.438 1.00 92.75 90 GLU A CA 1
ATOM 701 C C . GLU A 1 90 ? -6.647 11.153 13.483 1.00 92.75 90 GLU A C 1
ATOM 703 O O . GLU A 1 90 ? -6.513 12.263 13.998 1.00 92.75 90 GLU A O 1
ATOM 708 N N . ARG A 1 91 ? -5.842 10.125 13.791 1.00 90.62 91 ARG A N 1
ATOM 709 C CA . ARG A 1 91 ? -4.765 10.221 14.793 1.00 90.62 91 ARG A CA 1
ATOM 710 C C . ARG A 1 91 ? -3.535 10.959 14.282 1.00 90.62 91 ARG A C 1
ATOM 712 O O . ARG A 1 91 ? -2.982 11.782 15.003 1.00 90.62 91 ARG A O 1
ATOM 719 N N . MET A 1 92 ? -3.101 10.654 13.060 1.00 88.94 92 MET A N 1
ATOM 720 C CA . MET A 1 92 ? -1.803 11.102 12.539 1.00 88.94 92 MET A CA 1
ATOM 721 C C . MET A 1 92 ? -1.921 12.190 11.467 1.00 88.94 92 MET A C 1
ATOM 723 O O . MET A 1 92 ? -0.919 12.725 11.002 1.00 88.94 92 MET A O 1
ATOM 727 N N . GLY A 1 93 ? -3.140 12.521 11.025 1.00 91.44 93 GLY A N 1
ATOM 728 C CA . GLY A 1 93 ? -3.366 13.495 9.953 1.00 91.44 93 GLY A CA 1
ATOM 729 C C . GLY A 1 93 ? -2.890 13.019 8.575 1.00 91.44 93 GLY A C 1
ATOM 730 O O . GLY A 1 93 ? -2.822 13.809 7.631 1.00 91.44 93 GLY A O 1
ATOM 731 N N . ILE A 1 94 ? -2.548 11.734 8.439 1.00 90.88 94 ILE A N 1
ATOM 732 C CA . ILE A 1 94 ? -2.081 11.145 7.185 1.00 90.88 94 ILE A CA 1
ATOM 733 C C . ILE A 1 94 ? -3.298 10.807 6.320 1.00 90.88 94 ILE A C 1
ATOM 735 O O . ILE A 1 94 ? -4.181 10.081 6.774 1.00 90.88 94 ILE A O 1
ATOM 739 N N . PRO A 1 95 ? -3.348 11.242 5.048 1.00 91.75 95 PRO A N 1
ATOM 740 C CA . PRO A 1 95 ? -4.469 10.930 4.174 1.00 91.75 95 PRO A CA 1
ATOM 741 C C . PRO A 1 95 ? -4.727 9.424 4.098 1.00 91.75 95 PRO A C 1
ATOM 743 O O . PRO A 1 95 ? -3.806 8.648 3.814 1.00 91.75 95 PRO A O 1
ATOM 746 N N . LYS A 1 96 ? -5.995 9.010 4.222 1.00 91.00 96 LYS A N 1
ATOM 747 C CA . LYS A 1 96 ? -6.390 7.586 4.189 1.00 91.00 96 LYS A CA 1
ATOM 748 C C . LYS A 1 96 ? -5.803 6.801 3.011 1.00 91.00 96 LYS A C 1
ATOM 750 O O . LYS A 1 96 ? -5.523 5.614 3.127 1.00 91.00 96 LYS A O 1
ATOM 755 N N . GLY A 1 97 ? -5.638 7.451 1.855 1.00 91.06 97 GLY A N 1
ATOM 756 C CA . GLY A 1 97 ? -5.114 6.817 0.645 1.00 91.06 97 GLY A CA 1
ATOM 757 C C . GLY A 1 97 ? -3.634 6.456 0.763 1.00 91.06 97 GLY A C 1
ATOM 758 O O . GLY A 1 97 ? -3.226 5.413 0.264 1.00 91.06 97 GLY A O 1
ATOM 759 N N . ILE A 1 98 ? -2.852 7.287 1.459 1.00 90.62 98 ILE A N 1
ATOM 760 C CA . ILE A 1 98 ? -1.437 7.026 1.739 1.00 90.62 98 ILE A CA 1
ATOM 761 C C . ILE A 1 98 ? -1.324 5.909 2.775 1.00 90.62 98 ILE A C 1
ATOM 763 O O . ILE A 1 98 ? -0.617 4.938 2.522 1.00 90.62 98 ILE A O 1
ATOM 767 N N . ALA A 1 99 ? -2.078 5.991 3.876 1.00 90.50 99 ALA A N 1
ATOM 768 C CA . ALA A 1 99 ? -2.112 4.942 4.895 1.00 90.50 99 ALA A CA 1
ATOM 769 C C . ALA A 1 99 ? -2.508 3.578 4.298 1.00 90.50 99 ALA A C 1
ATOM 771 O O . ALA A 1 99 ? -1.810 2.588 4.488 1.00 90.50 99 ALA A O 1
ATOM 772 N N . HIS A 1 100 ? -3.570 3.530 3.486 1.00 89.62 100 HIS A N 1
ATOM 773 C CA . HIS A 1 100 ? -3.993 2.302 2.807 1.00 89.62 100 HIS A CA 1
ATOM 774 C C . HIS A 1 100 ? -2.937 1.770 1.828 1.00 89.62 100 HIS A C 1
ATOM 776 O O . HIS A 1 100 ? -2.700 0.567 1.778 1.00 89.62 100 HIS A O 1
ATOM 782 N N . TYR A 1 101 ? -2.289 2.651 1.056 1.00 89.50 101 TYR A N 1
ATOM 783 C CA . TYR A 1 101 ? -1.221 2.261 0.133 1.00 89.50 101 TYR A CA 1
ATOM 784 C C . TYR A 1 101 ? -0.026 1.639 0.864 1.00 89.50 101 TYR A C 1
ATOM 786 O O . TYR A 1 101 ? 0.479 0.610 0.422 1.00 89.50 101 TYR A O 1
ATOM 794 N N . ILE A 1 102 ? 0.402 2.246 1.976 1.00 90.06 102 ILE A N 1
ATOM 795 C CA . ILE A 1 102 ? 1.500 1.743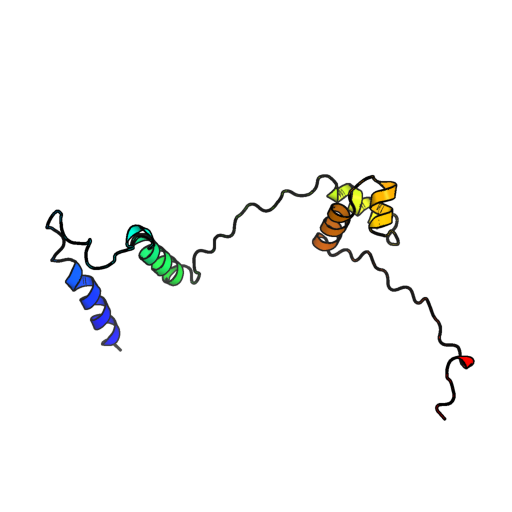 2.810 1.00 90.06 102 ILE A CA 1
ATOM 796 C C . ILE A 1 102 ? 1.165 0.339 3.314 1.00 90.06 102 ILE A C 1
ATOM 798 O O . ILE A 1 102 ? 1.919 -0.590 3.048 1.00 90.06 102 ILE A O 1
ATOM 802 N N . LEU A 1 103 ? -0.005 0.168 3.935 1.00 88.44 103 LEU A N 1
ATOM 803 C CA . LEU A 1 103 ? -0.438 -1.118 4.492 1.00 88.44 103 LEU A CA 1
ATOM 804 C C . LEU A 1 103 ? -0.563 -2.207 3.422 1.00 88.44 103 LEU A C 1
ATOM 806 O O . LEU A 1 103 ? -0.154 -3.344 3.632 1.00 88.44 103 LEU A O 1
ATOM 810 N N . GLN A 1 104 ? -1.073 -1.860 2.238 1.00 87.19 104 GLN A N 1
ATOM 811 C CA . GLN A 1 104 ? -1.189 -2.817 1.142 1.00 87.19 104 GLN A CA 1
ATOM 812 C C . GLN A 1 104 ? 0.169 -3.212 0.553 1.00 87.19 104 GLN A C 1
ATOM 814 O O . GLN A 1 104 ? 0.345 -4.351 0.126 1.00 87.19 104 GLN A O 1
ATOM 819 N N . ARG A 1 105 ? 1.133 -2.288 0.533 1.00 86.62 105 ARG A N 1
ATOM 820 C CA . ARG A 1 105 ? 2.498 -2.553 0.071 1.00 86.62 105 ARG A CA 1
ATOM 821 C C . ARG A 1 105 ? 3.283 -3.423 1.052 1.00 86.62 105 ARG A C 1
ATOM 823 O O . ARG A 1 105 ? 4.107 -4.211 0.603 1.00 86.62 105 ARG A O 1
ATOM 830 N N . THR A 1 106 ? 3.041 -3.277 2.352 1.00 87.19 106 THR A N 1
ATOM 831 C CA . THR A 1 106 ? 3.695 -4.063 3.410 1.00 87.19 106 THR A CA 1
ATOM 832 C C . THR A 1 106 ? 2.945 -5.343 3.772 1.00 87.19 106 THR A C 1
ATOM 834 O O . THR A 1 106 ? 3.309 -6.004 4.739 1.00 87.19 106 THR A O 1
ATOM 837 N N . GLU A 1 107 ? 1.910 -5.700 3.004 1.00 85.50 107 GLU A N 1
ATOM 838 C CA . GLU A 1 107 ? 1.072 -6.889 3.221 1.00 85.50 107 GLU A CA 1
ATOM 839 C C . GLU A 1 107 ? 0.398 -6.924 4.608 1.00 85.50 107 GLU A C 1
ATOM 841 O O . GLU A 1 107 ? -0.023 -7.972 5.097 1.00 85.50 107 GLU A O 1
ATOM 846 N N . MET A 1 108 ? 0.233 -5.758 5.238 1.00 81.25 108 MET A N 1
ATOM 847 C CA . MET A 1 108 ? -0.493 -5.618 6.492 1.00 81.25 108 MET A CA 1
ATOM 848 C C . MET A 1 108 ? -1.978 -5.440 6.206 1.00 81.25 108 MET A C 1
ATOM 850 O O . MET A 1 108 ? -2.414 -4.436 5.645 1.00 81.25 108 MET A O 1
ATOM 854 N N . HIS A 1 109 ? -2.778 -6.429 6.600 1.00 69.00 109 HIS A N 1
ATOM 855 C CA . HIS A 1 109 ? -4.225 -6.391 6.435 1.00 69.00 109 HIS A CA 1
ATOM 856 C C . HIS A 1 109 ? -4.877 -5.669 7.623 1.00 69.00 109 HIS A C 1
ATOM 858 O O . HIS A 1 109 ? -4.930 -6.233 8.714 1.00 69.00 109 HIS A O 1
ATOM 864 N N . PRO A 1 110 ? -5.435 -4.455 7.434 1.00 65.50 110 PRO A N 1
ATOM 865 C CA . PRO A 1 110 ? -6.030 -3.697 8.536 1.00 65.50 110 PRO A CA 1
ATOM 866 C C . PRO A 1 110 ? -7.317 -4.356 9.065 1.00 65.50 110 PRO A C 1
ATOM 868 O O . PRO A 1 110 ? -7.739 -4.130 10.195 1.00 65.50 110 PRO A O 1
ATOM 871 N N . PHE A 1 111 ? -7.974 -5.189 8.254 1.00 69.19 111 PHE A N 1
ATOM 872 C CA . PHE A 1 111 ? -9.239 -5.820 8.616 1.00 69.19 111 PHE A CA 1
ATOM 873 C C . PHE A 1 111 ? -9.005 -7.122 9.376 1.00 69.19 111 PHE A C 1
ATOM 875 O O . PHE A 1 111 ? -8.675 -8.154 8.794 1.00 69.19 111 PHE A O 1
ATOM 882 N N . HIS A 1 112 ? -9.237 -7.074 10.682 1.00 67.19 112 HIS A N 1
ATOM 883 C CA . HIS A 1 112 ? -9.239 -8.255 11.530 1.00 67.19 112 HIS A CA 1
AT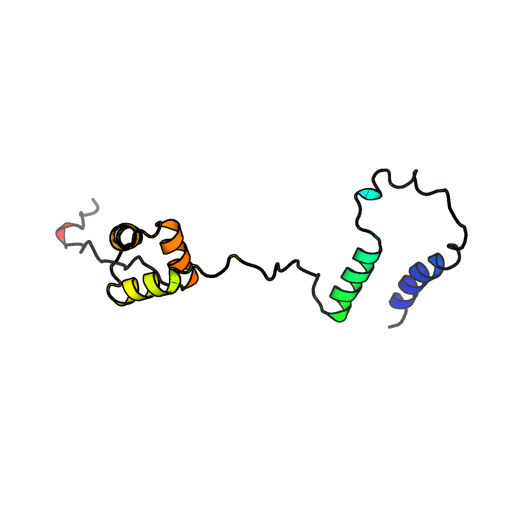OM 884 C C . HIS A 1 112 ? -10.638 -8.871 11.504 1.00 67.19 112 HIS A C 1
ATOM 886 O O . HIS A 1 112 ? -11.636 -8.183 11.728 1.00 67.19 112 HIS A O 1
ATOM 892 N N . VAL A 1 113 ? -10.729 -10.169 11.211 1.00 69.00 113 VAL A N 1
ATOM 893 C CA . VAL A 1 113 ? -12.011 -10.884 11.192 1.00 69.00 113 VAL A CA 1
ATOM 894 C C . VAL A 1 113 ? -12.557 -10.949 12.619 1.00 69.00 113 VAL A C 1
ATOM 896 O O . VAL A 1 113 ? -12.160 -11.799 13.413 1.00 69.00 113 VAL A O 1
ATOM 899 N N . GLN A 1 114 ? -13.480 -10.049 12.953 1.00 69.94 114 GLN A N 1
ATOM 900 C CA . GLN A 1 114 ? -14.209 -10.097 14.214 1.00 69.94 114 GLN A CA 1
ATOM 901 C C . GLN A 1 114 ? -15.465 -10.953 14.052 1.00 69.94 114 GLN A C 1
ATOM 903 O O . GLN A 1 114 ? -16.319 -10.698 13.199 1.00 69.94 114 GLN A O 1
ATOM 908 N N . ARG A 1 115 ? -15.601 -11.981 14.896 1.00 75.12 115 ARG A N 1
ATOM 909 C CA . ARG A 1 115 ? -16.840 -12.762 14.998 1.00 75.12 115 ARG A CA 1
ATOM 910 C C . ARG A 1 115 ? -17.881 -11.918 15.732 1.00 75.12 115 ARG A C 1
ATOM 912 O O . ARG A 1 115 ? -17.964 -11.961 16.952 1.00 75.12 115 ARG A O 1
ATOM 919 N N . VAL A 1 116 ? -18.650 -11.140 14.976 1.00 78.06 116 VAL A N 1
ATOM 920 C CA . VAL A 1 116 ? -19.671 -10.220 15.513 1.00 78.06 116 VAL A CA 1
ATOM 921 C C . VAL A 1 116 ? -21.019 -10.886 15.800 1.00 78.06 116 VAL A C 1
ATOM 923 O O . VAL A 1 116 ? -21.845 -10.308 16.497 1.00 78.06 116 VAL A O 1
ATOM 926 N N . GLN A 1 117 ? -21.248 -12.105 15.303 1.00 79.25 117 GLN A N 1
ATOM 927 C CA . GLN A 1 117 ? -22.502 -12.825 15.515 1.00 79.25 117 GLN A CA 1
ATOM 928 C C . GLN A 1 117 ? -22.235 -14.290 15.868 1.00 79.25 117 GLN A C 1
ATOM 930 O O . GLN A 1 117 ? -21.598 -15.024 15.109 1.00 79.25 117 GLN A O 1
ATOM 935 N N . SER A 1 118 ? -22.727 -14.719 17.030 1.00 82.62 118 SER A N 1
ATOM 936 C CA . SER A 1 118 ? -22.907 -16.130 17.358 1.00 82.62 118 SER A CA 1
ATOM 937 C C . SER A 1 118 ? -24.326 -16.526 16.963 1.00 82.62 118 SER A C 1
ATOM 939 O O . SER A 1 118 ? -25.290 -15.913 17.413 1.00 82.62 118 SER A O 1
ATOM 941 N N . LEU A 1 119 ? -24.460 -17.532 16.096 1.00 81.12 119 LEU A N 1
ATOM 942 C CA . LEU A 1 119 ? -25.765 -18.127 15.814 1.00 81.12 119 LEU A CA 1
ATOM 943 C C . LEU A 1 119 ? -26.249 -18.806 17.093 1.00 81.12 119 LEU A C 1
ATOM 945 O O . LEU A 1 119 ? -25.635 -19.768 17.561 1.00 81.12 119 LEU A O 1
ATOM 949 N N . LEU A 1 120 ? -27.317 -18.277 17.678 1.00 85.50 120 LEU A N 1
ATOM 950 C CA . LEU A 1 120 ? -27.983 -18.906 18.806 1.00 85.50 120 LEU A CA 1
ATOM 951 C C . LEU A 1 120 ? -28.914 -19.997 18.276 1.00 85.50 120 LEU A C 1
ATOM 953 O O . LEU A 1 120 ? -29.413 -19.915 17.156 1.00 85.50 120 LEU A O 1
ATOM 957 N N . SER A 1 121 ? -29.218 -21.003 19.094 1.00 80.12 121 SER A N 1
ATOM 958 C CA . SER A 1 121 ? -30.127 -22.091 18.698 1.00 80.12 121 SER A CA 1
ATOM 959 C C . SER A 1 121 ? -31.514 -21.592 18.257 1.00 80.12 121 SER A C 1
ATOM 961 O O . SER A 1 121 ? -32.181 -22.264 17.484 1.00 80.12 121 SER A O 1
ATOM 963 N N . ARG A 1 122 ? -31.924 -20.396 18.707 1.00 80.56 122 ARG A N 1
ATOM 964 C CA . ARG A 1 122 ? -33.171 -19.714 18.312 1.00 80.56 122 ARG A CA 1
ATOM 965 C C . ARG A 1 122 ? -33.143 -19.091 16.908 1.00 80.56 122 ARG A C 1
ATOM 967 O O . ARG A 1 122 ? -34.199 -18.774 16.379 1.00 80.56 122 ARG A O 1
ATOM 974 N N . ASP A 1 123 ? -31.954 -18.855 16.351 1.00 82.38 123 ASP A N 1
ATOM 975 C CA . ASP A 1 123 ? -31.767 -18.179 15.059 1.00 82.38 123 ASP A CA 1
ATOM 976 C C . ASP A 1 123 ? -31.833 -19.166 13.883 1.00 82.38 123 ASP A C 1
ATOM 978 O O . ASP A 1 123 ? -31.773 -18.752 12.728 1.00 82.38 123 ASP A O 1
ATOM 982 N N . TYR A 1 124 ? -31.952 -20.467 14.162 1.00 77.25 124 TYR A N 1
ATOM 983 C CA . TYR A 1 124 ? -32.380 -21.458 13.184 1.00 77.25 124 TYR A CA 1
ATOM 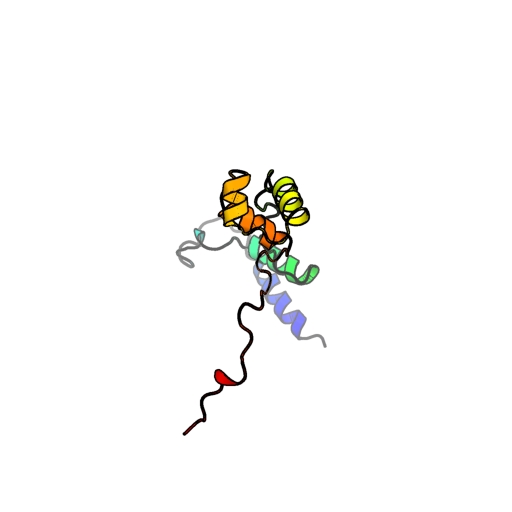984 C C . TYR A 1 124 ? -33.911 -21.411 13.107 1.00 77.25 124 TYR A C 1
ATOM 986 O O . TYR A 1 124 ? -34.562 -22.023 13.955 1.00 77.25 124 TYR A O 1
ATOM 994 N N . PRO A 1 125 ? -34.534 -20.709 12.139 1.00 76.62 125 PRO A N 1
ATOM 995 C CA . PRO A 1 125 ? -35.935 -20.972 11.865 1.00 76.62 125 PRO A CA 1
ATOM 996 C C . PRO A 1 125 ? -36.068 -22.435 11.427 1.00 76.62 125 PRO A C 1
ATOM 998 O O . PRO A 1 125 ? -35.253 -22.930 10.637 1.00 76.62 125 PRO A O 1
ATOM 1001 N N . GLU A 1 126 ? -37.102 -23.120 11.916 1.00 71.94 126 GLU A N 1
ATOM 1002 C CA . GLU A 1 126 ? -37.597 -24.325 11.255 1.00 71.94 126 GLU A CA 1
ATOM 1003 C C . GLU A 1 126 ? -37.858 -23.944 9.797 1.00 71.94 126 GLU A C 1
ATOM 1005 O O . GLU A 1 126 ? -38.649 -23.045 9.503 1.00 71.94 126 GLU A O 1
ATOM 1010 N N . ARG A 1 127 ? -37.119 -24.560 8.871 1.00 69.88 127 ARG A N 1
ATOM 1011 C CA . ARG A 1 127 ? -37.476 -24.485 7.457 1.00 69.88 127 ARG A CA 1
ATOM 1012 C C . ARG A 1 127 ? -38.793 -25.247 7.320 1.00 69.88 127 ARG A C 1
ATOM 1014 O O . ARG A 1 127 ? -38.765 -26.474 7.307 1.00 69.88 127 ARG A O 1
ATOM 1021 N N . ILE A 1 128 ? -39.903 -24.509 7.320 1.00 64.31 128 ILE A N 1
ATOM 1022 C CA . ILE A 1 128 ? -41.246 -25.005 6.990 1.00 64.31 128 ILE A CA 1
ATOM 1023 C C . ILE A 1 128 ? -41.291 -25.346 5.500 1.00 64.31 128 ILE A C 1
ATOM 1025 O O . ILE A 1 128 ? -40.734 -24.549 4.706 1.00 64.31 128 ILE A O 1
#

Foldseek 3Di:
DPDPVVVVVVVVVVVVPPPPDDDDDDCPPDVPPVVDDDPVLVVVQVCCCVPVVDGDDPPVPDDPDDDPCLVVLVVVCVVPVQADLVNCCVPPVDPSVSSVVSCVVVVNDSDDDDPPDDDDPVNDDDPD

Organism: Eumeta variegata (NCBI:txid151549)

Sequence (128 aa):
MGAALRTVCLVVQRKKVLDSDHGKGENKRYPNLERYPDHRVFVNVHRSVTEGGHVPNQIRAGGRPSSSYEEEVLQEVADDPSISVRGIEERMGIPKGIAHYILQRTEMHPFHVQRVQSLLSRDYPERI

Secondary structure (DSSP, 8-state):
--SHHHHHHHHHHTTTTS----S--GGGT-TTGGGSPPHHHHHHHHHHHHHHSS------S-PPPPPTTHHHHHHHHHH-TT--HHHHHHHH---HHHHHHHHHHTT-------------GGGS----

pLDDT: mean 71.73, std 17.84, range [34.91, 92.75]

Radius of gyration: 31.84 Å; chains: 1; bounding box: 67×44×73 Å